Protein AF-A0AAD7IHS5-F1 (afdb_monomer_lite)

InterPro domains:
  IPR012338 Beta-lactamase/transpeptidase-like [G3DSA:3.40.710.10] (1-66)
  IPR012338 Beta-lactamase/transpeptidase-like [SSF56601] (4-66)

Radius of gyration: 13.74 Å; chains: 1; bounding box: 37×26×33 Å

Sequence (66 aa):
LLNAKIDAAISSILQNFKSPGGVGVAVVQKSRENGWVVETKGHGIAKVDGTKVTSDTLFNIGSNSK

pLDDT: mean 94.24, std 4.72, range [68.38, 97.88]

Foldseek 3Di:
DDDPVVLVVLVVVCVVVVPQAWDKDWDWDQDPPDGIDIDIAIDHALDPVRHTDGSPRDDDPPPVVD

Organism: NCBI:txid1033252

Secondary structure (DSSP, 8-state):
---HHHHHHHHHHHHHTT-SSEEEEEEEEE-SSSSEEEEEEEEEBSSTT-PBP-TT-----GGGG-

Structure (mmCIF, N/CA/C/O backbone):
data_AF-A0AAD7IHS5-F1
#
_entry.id   AF-A0AAD7IHS5-F1
#
loop_
_atom_site.group_PDB
_atom_site.id
_atom_site.type_symbol
_atom_site.label_atom_id
_atom_site.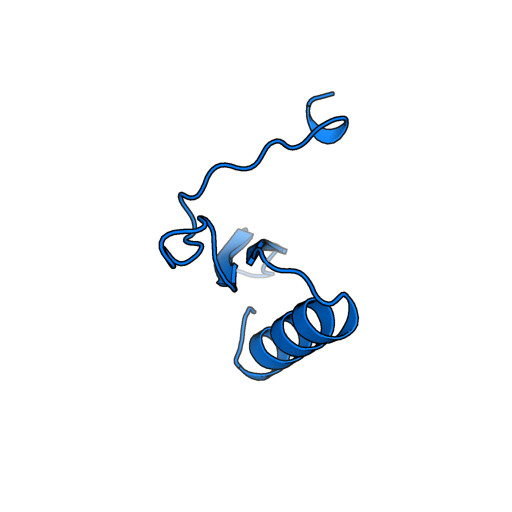label_alt_id
_atom_site.label_comp_id
_atom_site.label_asym_id
_atom_site.label_entity_id
_atom_site.label_seq_id
_atom_site.pdbx_PDB_ins_code
_atom_site.Cartn_x
_atom_site.Cartn_y
_atom_site.Cartn_z
_atom_site.occupancy
_atom_site.B_iso_or_equiv
_atom_site.auth_seq_id
_atom_site.auth_comp_id
_atom_site.auth_asym_id
_atom_site.auth_atom_id
_atom_site.pdbx_PDB_model_num
ATOM 1 N N . LEU A 1 1 ? 15.701 -7.408 -2.158 1.00 86.81 1 LEU A N 1
ATOM 2 C CA . LEU A 1 1 ? 15.885 -6.123 -1.443 1.00 86.81 1 LEU A CA 1
ATOM 3 C C . LEU A 1 1 ? 15.018 -6.097 -0.208 1.00 86.81 1 LEU A C 1
ATOM 5 O O . LEU A 1 1 ? 15.560 -5.986 0.885 1.00 86.81 1 LEU A O 1
ATOM 9 N N . LEU A 1 2 ? 13.711 -6.274 -0.374 1.00 92.38 2 LEU A N 1
ATOM 10 C CA . LEU A 1 2 ? 12.818 -6.653 0.708 1.00 92.38 2 LEU A CA 1
ATOM 11 C C . LEU A 1 2 ? 13.231 -8.038 1.218 1.00 92.38 2 LEU A C 1
ATOM 13 O O . LEU A 1 2 ? 13.467 -8.969 0.449 1.00 92.38 2 LEU A O 1
ATOM 17 N N . ASN A 1 3 ? 13.418 -8.146 2.527 1.00 95.31 3 ASN A N 1
ATOM 18 C CA . ASN A 1 3 ? 13.879 -9.356 3.196 1.00 95.31 3 ASN A CA 1
ATOM 19 C C . ASN A 1 3 ? 13.325 -9.402 4.622 1.00 95.31 3 ASN A C 1
ATOM 21 O O . ASN A 1 3 ? 12.765 -8.419 5.108 1.00 95.31 3 ASN A O 1
ATOM 25 N N . ALA A 1 4 ? 13.556 -10.514 5.321 1.00 96.81 4 ALA A N 1
ATOM 26 C CA . ALA A 1 4 ? 13.025 -10.737 6.664 1.00 96.81 4 ALA A CA 1
ATOM 27 C C . ALA A 1 4 ? 13.399 -9.639 7.682 1.00 96.81 4 ALA A C 1
ATOM 29 O O . ALA A 1 4 ? 12.606 -9.323 8.566 1.00 96.81 4 ALA A O 1
ATOM 30 N N . LYS A 1 5 ? 14.579 -9.013 7.558 1.00 97.44 5 LYS A N 1
ATOM 31 C CA . LYS A 1 5 ? 14.993 -7.920 8.453 1.00 97.44 5 LYS A CA 1
ATOM 32 C C . LYS A 1 5 ? 14.170 -6.655 8.207 1.00 97.44 5 LYS A C 1
ATOM 34 O O . LYS A 1 5 ? 13.750 -6.004 9.161 1.00 97.44 5 LYS A O 1
ATOM 39 N N . ILE A 1 6 ? 13.934 -6.311 6.943 1.00 96.50 6 ILE A N 1
ATOM 40 C CA . ILE A 1 6 ? 13.082 -5.174 6.568 1.00 96.50 6 ILE A CA 1
ATOM 41 C C . ILE A 1 6 ? 11.623 -5.460 6.933 1.00 96.50 6 ILE A C 1
ATOM 43 O O . ILE A 1 6 ? 10.958 -4.586 7.482 1.00 96.50 6 ILE A O 1
ATOM 47 N N . ASP A 1 7 ? 11.153 -6.693 6.732 1.00 96.12 7 ASP A N 1
ATOM 48 C CA . ASP A 1 7 ? 9.812 -7.117 7.144 1.00 96.12 7 ASP A CA 1
ATOM 49 C C . ASP A 1 7 ? 9.598 -6.918 8.654 1.00 96.12 7 ASP A C 1
ATOM 51 O O . ASP A 1 7 ? 8.565 -6.390 9.080 1.00 96.12 7 ASP A O 1
ATOM 55 N N . ALA A 1 8 ? 10.585 -7.307 9.468 1.00 97.62 8 ALA A N 1
ATOM 56 C CA . ALA A 1 8 ? 10.555 -7.121 10.916 1.00 97.62 8 ALA A CA 1
ATOM 57 C C . ALA A 1 8 ? 10.579 -5.635 11.303 1.00 97.62 8 ALA A C 1
ATOM 59 O O . ALA A 1 8 ? 9.830 -5.220 12.187 1.00 97.62 8 ALA A O 1
ATOM 60 N N . ALA A 1 9 ? 11.382 -4.818 10.613 1.00 97.56 9 ALA A N 1
ATOM 61 C CA . ALA A 1 9 ? 11.420 -3.375 10.838 1.00 97.56 9 ALA A CA 1
ATOM 62 C C . ALA A 1 9 ? 10.070 -2.706 10.522 1.00 97.56 9 ALA A C 1
ATOM 64 O O . ALA A 1 9 ? 9.560 -1.949 11.346 1.00 97.56 9 ALA A O 1
ATOM 65 N N . ILE A 1 10 ? 9.447 -3.029 9.383 1.00 97.12 10 ILE A N 1
ATOM 66 C CA . ILE A 1 10 ? 8.111 -2.524 9.015 1.00 97.12 10 ILE A CA 1
ATOM 67 C C . ILE A 1 10 ? 7.073 -2.960 10.053 1.00 97.12 10 ILE A C 1
ATOM 69 O O . ILE A 1 10 ? 6.263 -2.148 10.498 1.00 97.12 10 ILE A O 1
ATOM 73 N N . SER A 1 11 ? 7.125 -4.222 10.484 1.00 95.69 11 SER A N 1
ATOM 74 C CA . SER A 1 11 ? 6.215 -4.747 11.509 1.00 95.69 11 SER A CA 1
ATOM 75 C C . SER A 1 11 ? 6.370 -4.003 12.839 1.00 95.69 11 SER A C 1
ATOM 77 O O . SER A 1 11 ? 5.370 -3.638 13.452 1.00 95.69 11 SER A O 1
ATOM 79 N N . SER A 1 12 ? 7.608 -3.711 13.254 1.00 97.88 12 SER A N 1
ATOM 80 C CA . SER A 1 12 ? 7.886 -2.915 14.454 1.00 97.88 12 SER A CA 1
ATOM 81 C C . SER A 1 12 ? 7.356 -1.484 14.328 1.00 97.88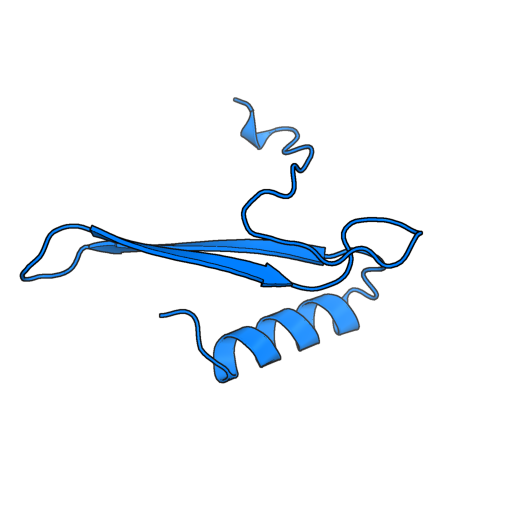 12 SER A C 1
ATOM 83 O O . SER A 1 12 ? 6.735 -0.984 15.261 1.00 97.88 12 SER A O 1
ATOM 85 N N . ILE A 1 13 ? 7.516 -0.840 13.165 1.00 97.69 13 ILE A N 1
ATOM 86 C CA . ILE A 1 13 ? 6.951 0.493 12.904 1.00 97.69 13 ILE A CA 1
ATOM 87 C C . ILE A 1 13 ? 5.425 0.458 13.051 1.00 97.69 13 ILE A C 1
ATOM 89 O O . ILE A 1 13 ? 4.876 1.237 13.826 1.00 97.69 13 ILE A O 1
ATOM 93 N N . LEU A 1 14 ? 4.736 -0.468 12.377 1.00 96.69 14 LEU A N 1
ATOM 94 C CA . LEU A 1 14 ? 3.274 -0.578 12.468 1.00 96.69 14 LEU A CA 1
ATOM 95 C C . LEU A 1 14 ? 2.801 -0.768 13.918 1.00 96.69 14 LEU A C 1
ATOM 97 O O . LEU A 1 14 ? 1.834 -0.126 14.332 1.00 96.69 14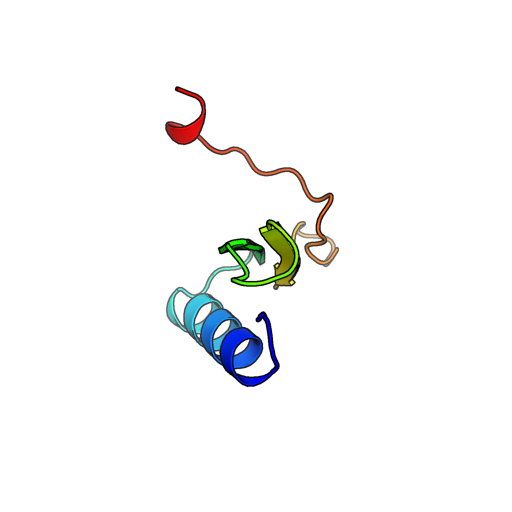 LEU A O 1
ATOM 101 N N . GLN A 1 15 ? 3.511 -1.586 14.701 1.00 96.50 15 GLN A N 1
ATOM 102 C CA . GLN A 1 15 ? 3.227 -1.795 16.124 1.00 96.50 15 GLN A CA 1
ATOM 103 C C . GLN A 1 15 ? 3.461 -0.532 16.961 1.00 96.50 15 GLN A C 1
ATOM 105 O O . GLN A 1 15 ? 2.602 -0.169 17.765 1.00 96.50 15 GLN A O 1
ATOM 110 N N . ASN A 1 16 ? 4.577 0.172 16.750 1.00 97.75 16 ASN A N 1
ATOM 111 C CA . ASN A 1 16 ? 4.917 1.391 17.490 1.00 97.75 16 ASN A CA 1
ATOM 112 C C . ASN A 1 16 ? 3.893 2.509 17.255 1.00 97.75 16 ASN A C 1
ATOM 114 O O . ASN A 1 16 ? 3.526 3.219 18.189 1.00 97.75 16 ASN A O 1
ATOM 118 N N . PHE A 1 17 ? 3.380 2.624 16.028 1.00 96.50 17 PHE A N 1
ATOM 119 C CA . PHE A 1 17 ? 2.304 3.559 15.686 1.00 96.50 17 PHE A CA 1
ATOM 120 C C . PHE A 1 17 ? 0.907 3.058 16.078 1.00 96.50 17 PHE A C 1
ATOM 122 O O . PHE A 1 17 ? -0.071 3.767 15.849 1.00 96.50 17 PHE A O 1
ATOM 129 N N . LYS A 1 18 ? 0.793 1.851 16.656 1.00 95.62 18 LYS A N 1
ATOM 130 C CA . LYS A 1 18 ? -0.481 1.174 16.950 1.00 95.62 18 LYS A CA 1
ATOM 131 C C . LYS A 1 18 ? -1.420 1.184 15.739 1.00 95.62 18 LYS A C 1
ATOM 133 O O . LYS A 1 18 ? -2.627 1.377 15.882 1.00 95.62 18 LYS A O 1
ATOM 138 N N . SER A 1 19 ? -0.853 1.023 14.543 1.00 92.81 19 SER A N 1
ATOM 139 C CA . SER A 1 19 ? -1.614 1.090 13.302 1.00 92.81 19 SER A CA 1
ATOM 140 C C . SER A 1 19 ? -2.555 -0.115 13.223 1.00 92.81 19 SER A C 1
ATOM 142 O O . SER A 1 19 ? -2.073 -1.249 13.244 1.00 92.81 19 SER A O 1
ATOM 144 N N . PRO A 1 20 ? -3.880 0.092 13.111 1.00 90.94 20 PRO A N 1
ATOM 145 C CA . PRO A 1 20 ? -4.826 -1.004 12.911 1.00 90.94 20 PRO A CA 1
ATOM 146 C C . PRO A 1 20 ? -4.797 -1.534 11.468 1.00 90.94 20 PRO A C 1
ATOM 148 O O . PRO A 1 20 ? -5.395 -2.567 11.176 1.00 90.94 20 PRO A O 1
ATOM 151 N N . GLY A 1 21 ? -4.143 -0.800 10.563 1.00 93.81 21 GLY A N 1
ATOM 152 C CA . GLY A 1 21 ? -4.062 -1.116 9.148 1.00 93.81 21 GLY A CA 1
ATOM 153 C C . GLY A 1 21 ? -2.721 -1.720 8.744 1.00 93.81 21 GLY A C 1
ATOM 154 O O . GLY A 1 21 ? -1.983 -2.314 9.531 1.00 93.81 21 GLY A O 1
ATOM 155 N N . GLY A 1 22 ? -2.397 -1.542 7.472 1.00 95.69 22 GLY A N 1
ATOM 156 C CA . GLY A 1 22 ? -1.188 -2.053 6.862 1.00 95.69 22 GLY A CA 1
ATOM 157 C C . GLY A 1 22 ? -0.610 -1.085 5.842 1.00 95.69 22 GLY A C 1
ATOM 158 O O . GLY A 1 22 ? -1.130 0.010 5.633 1.00 95.69 22 GLY A O 1
ATOM 159 N N . VAL A 1 23 ? 0.485 -1.494 5.215 1.00 96.88 23 VAL A N 1
ATOM 160 C CA . VAL A 1 23 ? 1.215 -0.694 4.232 1.00 96.88 23 VAL A CA 1
ATOM 161 C C . VAL A 1 23 ? 1.648 -1.566 3.058 1.00 96.88 23 VAL A C 1
ATOM 163 O O . VAL A 1 23 ? 2.087 -2.703 3.244 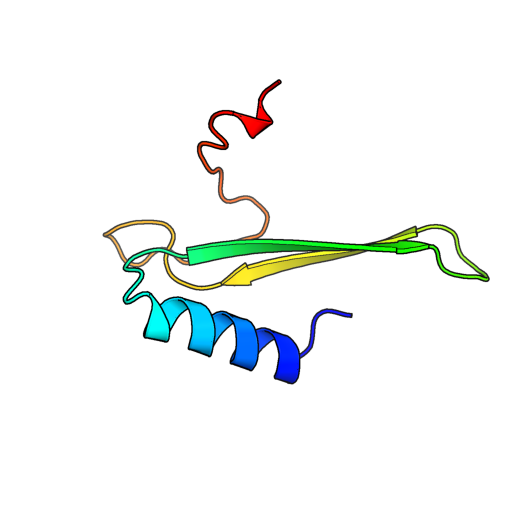1.00 96.88 23 VAL A O 1
ATOM 166 N N . GLY A 1 24 ? 1.513 -1.032 1.845 1.00 96.75 24 GLY A N 1
ATOM 167 C CA . GLY A 1 24 ? 2.178 -1.555 0.655 1.00 96.75 24 GLY A CA 1
ATOM 168 C C . GLY A 1 24 ? 3.540 -0.885 0.491 1.00 96.75 24 GLY A C 1
ATOM 169 O O . GLY A 1 24 ? 3.633 0.341 0.527 1.00 96.75 24 GLY A O 1
ATOM 170 N N . VAL A 1 25 ? 4.599 -1.675 0.329 1.00 96.62 25 VAL A N 1
ATOM 171 C CA . VAL A 1 25 ? 5.971 -1.185 0.157 1.00 96.62 25 VAL A CA 1
ATOM 172 C C . VAL A 1 25 ? 6.493 -1.629 -1.198 1.00 96.62 25 VAL A C 1
ATOM 174 O O . VAL A 1 25 ? 6.428 -2.810 -1.533 1.00 96.62 25 VAL A O 1
ATOM 177 N N . ALA A 1 26 ? 7.039 -0.682 -1.956 1.00 95.62 26 ALA A N 1
ATOM 178 C CA . ALA A 1 26 ? 7.765 -0.932 -3.190 1.00 95.62 26 ALA A CA 1
ATOM 179 C C . ALA A 1 26 ? 9.212 -0.448 -3.042 1.00 95.62 26 ALA A C 1
ATOM 181 O O . ALA A 1 26 ? 9.449 0.667 -2.573 1.00 95.62 26 ALA A O 1
ATOM 182 N N . VAL A 1 27 ? 10.176 -1.269 -3.454 1.00 94.69 27 VAL A N 1
ATOM 183 C CA . VAL A 1 27 ? 11.588 -0.888 -3.550 1.00 94.69 27 VAL A CA 1
ATOM 184 C C . VAL A 1 27 ? 12.013 -1.006 -5.002 1.00 94.69 27 VAL A C 1
ATOM 186 O O . VAL A 1 27 ? 11.915 -2.076 -5.600 1.00 94.69 27 VAL A O 1
ATOM 189 N N . VAL A 1 28 ? 12.498 0.104 -5.551 1.00 94.31 28 VAL A N 1
ATOM 190 C CA . VAL A 1 28 ? 13.017 0.187 -6.915 1.00 94.31 28 VAL A CA 1
ATOM 191 C C . VAL A 1 28 ? 14.484 0.584 -6.844 1.00 94.31 28 VAL A C 1
ATOM 193 O O . VAL A 1 28 ? 14.822 1.634 -6.299 1.00 94.31 28 VAL A O 1
ATOM 196 N N . GLN A 1 29 ? 15.368 -0.253 -7.381 1.00 93.50 29 GLN A N 1
ATOM 197 C CA . GLN A 1 29 ? 16.808 -0.005 -7.390 1.00 93.50 29 GLN A CA 1
ATOM 198 C C . GLN A 1 29 ? 17.377 -0.205 -8.790 1.00 93.50 29 GLN A C 1
ATOM 200 O O . GLN A 1 29 ? 17.129 -1.222 -9.435 1.00 93.50 29 GLN A O 1
ATOM 205 N N . LYS A 1 30 ? 18.190 0.747 -9.255 1.00 93.00 30 LYS A N 1
ATOM 206 C CA . LYS A 1 30 ? 18.950 0.583 -10.496 1.00 93.00 30 LYS A CA 1
ATOM 207 C C . LYS A 1 30 ? 20.077 -0.424 -10.262 1.00 93.00 30 LYS A C 1
ATOM 209 O O . LYS A 1 30 ? 20.971 -0.169 -9.454 1.00 93.00 30 LYS A O 1
ATOM 214 N N . SER A 1 31 ? 20.032 -1.553 -10.958 1.00 87.81 31 SER A N 1
ATOM 215 C CA . SER A 1 31 ? 21.124 -2.522 -11.006 1.00 87.81 31 SER A CA 1
ATOM 216 C C . SER A 1 31 ? 22.210 -2.042 -11.968 1.00 87.81 31 SER A C 1
ATOM 218 O O . SER A 1 31 ? 21.934 -1.345 -12.946 1.00 87.81 31 SER A O 1
ATOM 220 N N . ARG A 1 32 ? 23.463 -2.415 -11.686 1.00 80.31 32 ARG A N 1
ATOM 221 C CA . ARG A 1 32 ? 24.605 -2.110 -12.561 1.00 80.31 32 ARG A CA 1
ATOM 222 C C . ARG A 1 32 ? 24.579 -2.904 -13.867 1.00 80.31 32 ARG A C 1
ATOM 224 O O . ARG A 1 32 ? 25.152 -2.438 -14.841 1.00 80.31 32 ARG A O 1
ATOM 231 N N . GLU A 1 33 ? 23.914 -4.057 -13.885 1.00 81.12 33 GLU A N 1
ATOM 232 C CA . GLU A 1 33 ? 23.996 -5.007 -15.002 1.00 81.12 33 GLU A CA 1
ATOM 233 C C . GLU A 1 33 ? 22.673 -5.142 -15.768 1.00 81.12 33 GLU A C 1
ATOM 235 O O . GLU A 1 33 ? 22.689 -5.196 -16.991 1.00 81.12 33 GLU A O 1
ATOM 240 N N . ASN A 1 34 ? 21.522 -5.124 -15.081 1.00 68.38 34 ASN A N 1
ATOM 241 C CA . ASN A 1 34 ? 20.249 -5.592 -15.655 1.00 68.38 34 ASN A CA 1
ATOM 242 C C . ASN A 1 34 ? 19.069 -4.614 -15.483 1.00 68.38 34 ASN A C 1
ATOM 244 O O . ASN A 1 34 ? 17.936 -5.026 -15.244 1.00 68.38 34 ASN A O 1
ATOM 248 N N . GLY A 1 35 ? 19.300 -3.303 -15.588 1.00 87.19 35 GLY A N 1
ATOM 249 C CA . GLY A 1 35 ? 18.209 -2.320 -15.547 1.00 87.19 35 GLY A CA 1
ATOM 250 C C . GLY A 1 35 ? 17.668 -2.067 -14.134 1.00 87.19 35 GLY A C 1
ATOM 251 O O . GLY A 1 35 ? 18.445 -1.798 -13.221 1.00 87.19 35 GLY A O 1
ATOM 252 N N . TRP A 1 36 ? 16.347 -2.079 -13.942 1.00 92.62 36 TRP A N 1
ATOM 253 C CA . TRP A 1 36 ? 15.708 -1.789 -12.651 1.00 92.62 36 TRP A CA 1
ATOM 254 C C . TRP A 1 36 ? 15.246 -3.071 -11.958 1.00 92.62 36 TRP A C 1
ATOM 256 O O . TRP A 1 36 ? 14.524 -3.871 -12.544 1.00 92.62 36 TRP A O 1
ATOM 266 N N . VAL A 1 37 ? 15.616 -3.235 -10.689 1.00 93.25 37 VAL A N 1
ATOM 267 C CA . VAL A 1 37 ? 15.061 -4.259 -9.798 1.00 93.25 37 VAL A CA 1
ATOM 268 C C . VAL A 1 37 ? 13.884 -3.641 -9.060 1.00 93.25 37 VAL A C 1
ATOM 270 O O . VAL A 1 37 ? 14.050 -2.618 -8.393 1.00 93.25 37 VAL A O 1
ATOM 273 N N . VAL A 1 38 ? 12.708 -4.253 -9.190 1.00 93.69 38 VAL A N 1
ATOM 274 C CA . VAL A 1 38 ? 11.466 -3.816 -8.545 1.00 93.69 38 VAL A CA 1
ATOM 275 C C . VAL A 1 38 ? 10.948 -4.946 -7.668 1.00 93.69 38 VAL A C 1
ATOM 277 O O . VAL A 1 38 ? 10.730 -6.056 -8.147 1.00 93.69 38 VAL A O 1
ATOM 280 N N . GLU A 1 39 ? 10.723 -4.657 -6.393 1.00 94.81 39 GLU A N 1
ATOM 281 C CA . GLU A 1 39 ? 10.092 -5.580 -5.451 1.00 94.81 39 GLU A CA 1
ATOM 282 C C . GLU A 1 39 ? 8.938 -4.876 -4.747 1.00 94.81 39 GLU A C 1
ATOM 284 O O . GLU A 1 39 ? 9.088 -3.742 -4.292 1.00 94.81 39 GLU A O 1
ATOM 289 N N . THR A 1 40 ? 7.793 -5.548 -4.639 1.00 96.44 40 THR A N 1
ATOM 290 C CA . THR A 1 40 ? 6.610 -5.036 -3.940 1.00 96.44 40 THR A CA 1
ATOM 291 C C . THR A 1 40 ? 6.128 -6.042 -2.904 1.00 96.44 40 THR A C 1
ATOM 293 O O . THR A 1 40 ? 6.222 -7.255 -3.105 1.00 96.44 40 THR A O 1
ATOM 296 N N . LYS A 1 41 ? 5.636 -5.550 -1.765 1.00 96.25 41 LYS A N 1
ATOM 297 C CA . LYS A 1 41 ? 5.096 -6.398 -0.700 1.00 96.25 41 LYS A CA 1
ATOM 298 C C . LYS A 1 41 ? 4.085 -5.654 0.161 1.00 96.25 41 LYS A C 1
ATOM 300 O O . LYS A 1 41 ? 4.254 -4.476 0.462 1.00 96.25 41 LYS A O 1
ATOM 305 N N . GLY A 1 42 ? 3.043 -6.367 0.575 1.00 96.62 42 GLY A N 1
ATOM 306 C CA . GLY A 1 42 ? 2.067 -5.893 1.548 1.00 96.62 42 GLY A CA 1
ATOM 307 C C . GLY A 1 42 ? 2.390 -6.348 2.970 1.00 96.62 42 GLY A C 1
ATOM 308 O O . GLY A 1 42 ? 2.853 -7.469 3.184 1.00 96.62 42 GLY A O 1
ATOM 309 N N . HIS A 1 43 ? 2.123 -5.480 3.945 1.00 96.94 43 HIS A N 1
ATOM 310 C CA . HIS A 1 43 ? 2.302 -5.743 5.372 1.00 96.94 43 HIS A CA 1
ATOM 311 C C . HIS A 1 43 ? 1.058 -5.327 6.150 1.00 96.94 43 HIS A C 1
ATOM 313 O O . HIS A 1 43 ? 0.508 -4.261 5.897 1.00 96.94 43 HIS A O 1
ATOM 319 N N . GLY A 1 44 ? 0.652 -6.123 7.139 1.00 96.06 44 GLY A N 1
ATOM 320 C CA . GLY A 1 44 ? -0.491 -5.806 7.997 1.00 96.06 44 GLY A CA 1
ATOM 321 C C . GLY A 1 44 ? -1.850 -6.070 7.345 1.00 96.06 44 GLY A C 1
ATOM 322 O O . GLY A 1 44 ? -1.982 -6.910 6.448 1.00 96.06 44 GLY A O 1
ATOM 323 N N . ILE A 1 45 ? -2.870 -5.375 7.846 1.00 96.88 45 ILE A N 1
ATOM 324 C CA . ILE A 1 45 ? -4.281 -5.624 7.538 1.00 96.88 45 ILE A CA 1
ATOM 325 C C . ILE A 1 45 ? -4.838 -4.498 6.658 1.00 96.88 45 ILE A C 1
ATOM 327 O O . ILE A 1 45 ? -4.654 -3.321 6.947 1.00 96.88 45 ILE A O 1
ATOM 331 N N . ALA A 1 46 ? -5.510 -4.852 5.566 1.00 96.31 46 ALA A N 1
ATOM 332 C CA . ALA A 1 46 ? -6.122 -3.914 4.626 1.00 96.31 46 ALA A CA 1
ATOM 333 C C . ALA A 1 46 ? -7.546 -3.508 5.036 1.00 96.31 46 ALA A C 1
ATOM 335 O O . ALA A 1 46 ? -7.980 -2.394 4.746 1.00 96.31 46 ALA A O 1
ATOM 336 N N . LYS A 1 47 ? -8.291 -4.416 5.677 1.00 94.25 47 LYS A N 1
ATOM 337 C CA . LYS A 1 47 ? -9.717 -4.250 5.989 1.00 94.25 47 LYS A CA 1
ATOM 338 C C . LYS A 1 47 ? -10.048 -4.766 7.384 1.00 94.25 47 LYS A C 1
ATOM 340 O O . LYS A 1 47 ? -9.398 -5.671 7.893 1.00 94.25 47 LYS A O 1
ATOM 345 N N . VAL A 1 48 ? -11.128 -4.246 7.963 1.00 92.00 48 VAL A N 1
ATOM 346 C CA . VAL A 1 48 ? -11.628 -4.657 9.290 1.00 92.00 48 VAL A CA 1
ATOM 347 C C . VAL A 1 48 ? -11.998 -6.144 9.383 1.00 92.00 48 VAL A C 1
ATOM 349 O O . VAL A 1 48 ? -12.037 -6.686 10.479 1.00 92.00 48 VAL A O 1
ATOM 352 N N . ASP A 1 49 ? -12.226 -6.810 8.249 1.00 94.38 49 ASP A N 1
ATOM 353 C CA . ASP A 1 49 ? -12.486 -8.254 8.162 1.00 94.38 49 ASP A CA 1
ATOM 354 C C . ASP A 1 49 ? -11.215 -9.124 8.297 1.00 94.38 49 ASP A C 1
ATOM 356 O O . ASP A 1 49 ? -11.292 -10.349 8.229 1.00 94.38 49 ASP A O 1
ATOM 360 N N . GLY A 1 50 ? -10.042 -8.508 8.484 1.00 94.69 50 GLY A N 1
ATOM 361 C CA . GLY A 1 50 ? -8.762 -9.206 8.609 1.00 94.69 50 GLY A CA 1
ATOM 362 C C . GLY A 1 50 ? -8.076 -9.521 7.276 1.00 94.69 50 GLY A C 1
ATOM 363 O O . GLY A 1 50 ? -7.007 -10.138 7.281 1.00 94.69 50 GLY A O 1
ATOM 364 N N . THR A 1 51 ? -8.629 -9.087 6.137 1.00 96.81 51 THR A N 1
ATOM 365 C CA . THR A 1 51 ? -7.966 -9.211 4.829 1.00 96.81 51 THR A CA 1
ATOM 366 C C . THR A 1 51 ? -6.586 -8.563 4.887 1.00 96.81 51 THR A C 1
ATOM 368 O O . THR A 1 51 ? -6.452 -7.412 5.301 1.00 96.81 51 THR A O 1
ATOM 371 N N . LYS A 1 52 ? -5.548 -9.289 4.468 1.00 97.12 52 LYS A N 1
ATOM 372 C CA . LYS A 1 52 ? -4.161 -8.802 4.482 1.00 97.12 52 LYS A CA 1
ATOM 373 C C . LYS A 1 52 ? -3.898 -7.828 3.337 1.00 97.12 52 LYS A C 1
ATOM 375 O O . LYS A 1 52 ? -4.493 -7.951 2.270 1.00 97.12 52 LYS A O 1
ATOM 380 N N . VAL A 1 53 ? -2.959 -6.908 3.544 1.00 97.62 53 VAL A N 1
ATOM 381 C CA . VAL A 1 53 ? -2.428 -6.083 2.450 1.00 97.62 53 VAL A CA 1
ATOM 382 C C . VAL A 1 53 ? -1.641 -6.962 1.476 1.00 97.62 53 VAL A C 1
ATOM 384 O O . VAL A 1 53 ? -0.813 -7.777 1.884 1.00 97.62 53 VAL A O 1
ATOM 387 N N . THR A 1 54 ? -1.871 -6.752 0.187 1.00 96.25 54 THR A N 1
ATOM 388 C CA . THR A 1 54 ? -1.140 -7.344 -0.943 1.00 96.25 54 THR A CA 1
ATOM 389 C C . THR A 1 54 ? -0.576 -6.238 -1.840 1.00 96.25 54 THR A C 1
ATOM 391 O O . THR A 1 54 ? -0.849 -5.057 -1.617 1.00 96.25 54 THR A O 1
ATOM 394 N N . SER A 1 55 ? 0.192 -6.602 -2.870 1.00 93.44 55 SER A N 1
ATOM 395 C CA . SER A 1 55 ? 0.656 -5.664 -3.907 1.00 93.44 55 SER A CA 1
ATOM 396 C C . SER A 1 55 ? -0.487 -4.959 -4.644 1.00 93.44 55 SER A C 1
ATOM 398 O O . SER A 1 55 ? -0.300 -3.845 -5.118 1.00 93.44 55 SER A O 1
ATOM 400 N N . ASP A 1 56 ? -1.666 -5.581 -4.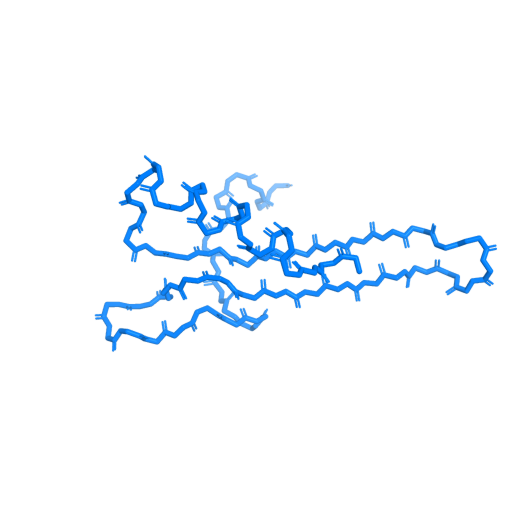699 1.00 95.12 56 ASP A N 1
ATOM 401 C CA . ASP A 1 56 ? -2.834 -5.081 -5.436 1.00 95.12 56 ASP A CA 1
ATOM 402 C C . ASP A 1 56 ? -3.822 -4.316 -4.541 1.00 95.12 56 ASP A C 1
ATOM 404 O O . ASP A 1 56 ? -4.884 -3.878 -4.983 1.00 95.12 56 ASP A O 1
ATOM 408 N N . THR A 1 57 ? -3.505 -4.168 -3.251 1.00 96.62 57 THR A N 1
ATOM 409 C CA . THR A 1 57 ? -4.342 -3.400 -2.326 1.00 96.62 57 THR A CA 1
ATOM 410 C C . THR A 1 57 ? -4.260 -1.914 -2.663 1.00 96.62 57 THR A C 1
ATOM 412 O O . THR A 1 57 ? -3.180 -1.327 -2.672 1.00 96.62 57 THR A O 1
ATOM 415 N N . LEU A 1 58 ? -5.413 -1.290 -2.902 1.00 95.75 58 LEU A N 1
ATOM 416 C CA . LEU A 1 58 ? -5.501 0.138 -3.190 1.00 95.75 58 LEU A CA 1
ATOM 417 C C . LEU A 1 58 ? -5.529 0.965 -1.901 1.00 95.75 58 LEU A C 1
ATOM 419 O O . LEU A 1 58 ? -6.221 0.624 -0.942 1.00 95.75 58 LEU A O 1
ATOM 423 N N . PHE A 1 59 ? -4.813 2.089 -1.916 1.00 95.19 59 PHE A N 1
ATOM 424 C CA . PHE A 1 59 ? -4.760 3.055 -0.822 1.00 95.19 59 PHE A CA 1
ATOM 425 C C . PHE A 1 59 ? -5.130 4.449 -1.329 1.00 95.19 59 PHE A C 1
ATOM 427 O O . PHE A 1 59 ? -4.739 4.846 -2.426 1.00 95.19 59 PHE A O 1
ATOM 434 N N . ASN A 1 60 ? -5.833 5.228 -0.505 1.00 95.56 60 ASN A N 1
ATOM 435 C CA . ASN A 1 60 ? -6.006 6.656 -0.759 1.00 95.56 60 ASN A CA 1
ATOM 4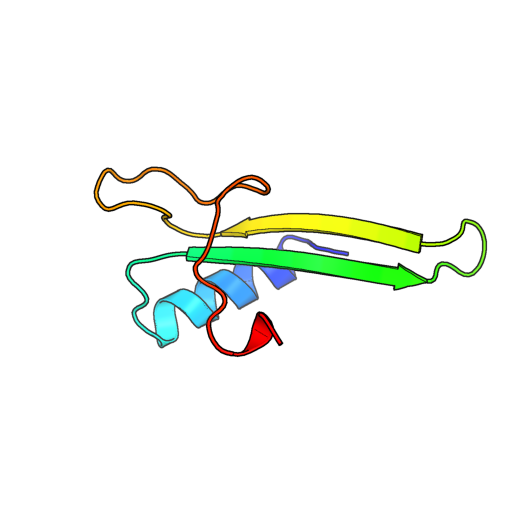36 C C . ASN A 1 60 ? -4.671 7.364 -0.504 1.00 95.56 60 ASN A C 1
ATOM 438 O O . ASN A 1 60 ? -4.226 7.456 0.638 1.00 95.56 60 ASN A O 1
ATOM 442 N N . ILE A 1 61 ? -4.032 7.869 -1.560 1.00 96.19 61 ILE A N 1
ATOM 443 C CA . ILE A 1 61 ? -2.678 8.444 -1.473 1.00 96.19 61 ILE A CA 1
ATOM 444 C C . ILE A 1 61 ? -2.654 9.941 -1.118 1.00 96.19 61 ILE A C 1
ATOM 446 O O . ILE A 1 61 ? -1.579 10.521 -0.946 1.00 96.19 61 ILE A O 1
ATOM 450 N N . GLY A 1 62 ? -3.827 10.574 -0.993 1.00 96.56 62 GLY A N 1
ATOM 451 C CA . GLY A 1 62 ? -3.966 11.979 -0.608 1.00 96.56 62 GLY A CA 1
ATOM 452 C C . GLY A 1 62 ? -3.154 12.906 -1.514 1.00 96.56 62 GLY A C 1
ATOM 453 O O . GLY A 1 62 ? -3.265 12.848 -2.732 1.00 96.56 62 GLY A O 1
ATOM 454 N N . SER A 1 63 ? -2.302 13.746 -0.923 1.00 96.19 63 SER A N 1
ATOM 455 C CA . SER A 1 63 ? -1.495 14.724 -1.666 1.00 96.19 63 SER A CA 1
ATOM 456 C C . SER A 1 63 ? -0.476 14.130 -2.643 1.00 96.19 63 SER A C 1
ATOM 458 O O . SER A 1 63 ? -0.009 14.879 -3.494 1.00 96.19 63 SER A O 1
ATOM 460 N N . ASN A 1 64 ? -0.167 12.829 -2.573 1.00 95.44 64 ASN A N 1
ATOM 461 C CA . ASN A 1 64 ? 0.677 12.154 -3.569 1.00 95.44 64 ASN A CA 1
ATOM 462 C C . ASN A 1 64 ? -0.041 11.926 -4.913 1.00 95.44 64 ASN A C 1
ATOM 464 O O . ASN A 1 64 ? 0.535 11.337 -5.819 1.00 95.44 64 ASN A O 1
ATOM 468 N N . SER A 1 65 ? -1.299 12.357 -5.050 1.00 94.88 65 SER A N 1
ATOM 469 C CA . SER A 1 65 ? -2.017 12.371 -6.327 1.00 94.88 65 SER A CA 1
ATOM 470 C C . SER A 1 65 ? -1.651 13.556 -7.231 1.00 94.88 65 SER A C 1
ATOM 472 O O . SER A 1 65 ? -2.296 13.726 -8.264 1.00 94.88 65 SER A O 1
ATOM 474 N N . LYS A 1 66 ? -0.741 14.435 -6.793 1.00 88.62 66 LYS A N 1
ATOM 475 C CA . LYS A 1 66 ? -0.323 15.639 -7.519 1.00 88.62 66 LYS A CA 1
ATOM 476 C C . LYS A 1 66 ? 0.971 15.410 -8.284 1.00 88.62 66 LYS A C 1
ATOM 478 O O . LYS A 1 66 ? 1.834 14.685 -7.746 1.00 88.62 66 LYS A O 1
#